Protein AF-A0A4P5VBB6-F1 (afdb_monomer_lite)

Structure (mmCIF, N/CA/C/O backbone):
data_AF-A0A4P5VBB6-F1
#
_entry.id   AF-A0A4P5VBB6-F1
#
loop_
_atom_site.group_PDB
_atom_site.id
_atom_site.type_symbol
_atom_site.label_atom_id
_atom_site.label_alt_id
_atom_site.label_comp_id
_atom_site.label_asym_id
_atom_site.label_entity_id
_atom_site.label_seq_id
_atom_site.pdbx_PDB_ins_code
_atom_site.Cartn_x
_atom_site.Cartn_y
_atom_site.Cartn_z
_atom_site.occupancy
_atom_site.B_iso_or_equiv
_atom_site.auth_seq_id
_atom_site.auth_comp_id
_atom_site.auth_asym_id
_atom_site.auth_atom_id
_atom_site.pdbx_PDB_model_num
ATOM 1 N N . MET A 1 1 ? -32.859 -52.613 -51.882 1.00 44.25 1 MET A N 1
ATOM 2 C CA . MET A 1 1 ? -33.575 -51.353 -52.202 1.00 44.25 1 MET A CA 1
ATOM 3 C C . MET A 1 1 ? -34.516 -51.112 -51.023 1.00 44.25 1 MET A C 1
ATOM 5 O O . MET A 1 1 ? -35.147 -52.081 -50.640 1.00 44.25 1 MET A O 1
ATOM 9 N N . PHE A 1 2 ? -34.603 -49.996 -50.298 1.00 40.34 2 PHE A N 1
ATOM 10 C CA . PHE A 1 2 ? -34.401 -48.560 -50.537 1.00 40.34 2 PHE A CA 1
ATOM 11 C C . PHE A 1 2 ? -33.929 -47.934 -49.198 1.00 40.34 2 PHE A C 1
ATOM 13 O O . PHE A 1 2 ? -34.347 -48.394 -48.144 1.00 40.34 2 PHE A O 1
ATOM 20 N N . ALA A 1 3 ? -32.850 -47.151 -49.181 1.00 44.38 3 ALA A N 1
ATOM 21 C CA . ALA A 1 3 ? -32.783 -45.685 -49.314 1.00 44.38 3 ALA A CA 1
ATOM 22 C C . ALA A 1 3 ? -33.074 -44.919 -48.005 1.00 44.38 3 ALA A C 1
ATOM 24 O O . ALA A 1 3 ? -34.106 -45.095 -47.368 1.00 44.38 3 ALA A O 1
ATOM 25 N N . ALA A 1 4 ? -32.112 -44.071 -47.636 1.00 47.97 4 ALA A N 1
ATOM 26 C CA . ALA A 1 4 ? -32.138 -43.150 -46.509 1.00 47.97 4 ALA A CA 1
ATOM 27 C C . ALA A 1 4 ? -32.987 -41.898 -46.795 1.00 47.97 4 ALA A C 1
ATOM 29 O O . ALA A 1 4 ? -33.012 -41.427 -47.927 1.00 47.97 4 ALA A O 1
ATOM 30 N N . ALA A 1 5 ? -33.577 -41.326 -45.744 1.00 48.03 5 ALA A N 1
ATOM 31 C CA . ALA A 1 5 ? -33.862 -39.898 -45.540 1.00 48.03 5 ALA A CA 1
ATOM 32 C C . ALA A 1 5 ? -34.379 -39.779 -44.089 1.00 48.03 5 ALA A C 1
ATOM 34 O O . ALA A 1 5 ? -35.210 -40.578 -43.680 1.00 48.03 5 ALA A O 1
ATOM 35 N N . GLY A 1 6 ? -33.873 -38.933 -43.195 1.00 38.03 6 GLY A N 1
ATOM 36 C CA . GLY A 1 6 ? -33.406 -37.569 -43.401 1.00 38.03 6 GLY A CA 1
ATOM 37 C C . GLY A 1 6 ? -34.558 -36.620 -43.064 1.00 38.03 6 GLY A C 1
ATOM 38 O O . GLY A 1 6 ? -35.570 -36.648 -43.751 1.00 38.03 6 GLY A O 1
ATOM 39 N N . GLY A 1 7 ? -34.399 -35.793 -42.027 1.00 38.53 7 GLY A N 1
ATOM 40 C CA . GLY A 1 7 ? -35.295 -34.659 -41.768 1.00 38.53 7 GLY A CA 1
ATOM 41 C C . GLY A 1 7 ? -35.893 -34.641 -40.368 1.00 38.53 7 GLY A C 1
ATOM 42 O O . GLY A 1 7 ? -37.027 -35.051 -40.164 1.00 38.53 7 GLY A O 1
ATOM 43 N N . ALA A 1 8 ? -35.114 -34.147 -39.406 1.00 43.09 8 ALA A N 1
ATOM 44 C CA . ALA A 1 8 ? -35.611 -33.740 -38.103 1.00 43.09 8 ALA A CA 1
ATOM 45 C C . ALA A 1 8 ? -36.422 -32.443 -38.251 1.00 43.09 8 ALA A C 1
ATOM 47 O O . ALA A 1 8 ? -35.883 -31.420 -38.675 1.00 43.09 8 ALA A O 1
ATOM 48 N N . ASP A 1 9 ? -37.698 -32.497 -37.880 1.00 45.19 9 ASP A N 1
ATOM 49 C CA . ASP A 1 9 ? -38.584 -31.344 -37.756 1.00 45.19 9 ASP A CA 1
ATOM 50 C C . ASP A 1 9 ? -38.203 -30.583 -36.475 1.00 45.19 9 ASP A C 1
ATOM 52 O O . ASP A 1 9 ? -38.546 -30.968 -35.354 1.00 45.19 9 ASP A O 1
ATOM 56 N N . ARG A 1 10 ? -37.355 -29.561 -36.620 1.00 53.25 10 ARG A N 1
ATOM 57 C CA . ARG A 1 10 ? -36.988 -28.661 -35.524 1.00 53.25 10 ARG A CA 1
ATOM 58 C C . ARG A 1 10 ? -37.874 -27.427 -35.598 1.00 53.25 10 ARG A C 1
ATOM 60 O O . ARG A 1 10 ? -37.588 -26.488 -36.336 1.00 53.25 10 ARG A O 1
ATOM 67 N N . GLY A 1 11 ? -38.930 -27.444 -34.787 1.00 45.34 11 GLY A N 1
ATOM 68 C CA . GLY A 1 11 ? -39.695 -26.255 -34.443 1.00 45.34 11 GLY A CA 1
ATOM 69 C C . GLY A 1 11 ? -38.769 -25.159 -33.915 1.00 45.34 11 GLY A C 1
ATOM 70 O O . GLY A 1 11 ? -38.030 -25.360 -32.950 1.00 45.34 11 GLY A O 1
ATOM 71 N N . TYR A 1 12 ? -38.804 -23.996 -34.561 1.00 45.66 12 TYR A N 1
ATOM 72 C CA . TYR A 1 12 ? -38.201 -22.780 -34.033 1.00 45.66 12 TYR A CA 1
ATOM 73 C C . TYR A 1 12 ? -39.124 -22.225 -32.948 1.00 45.66 12 TYR A C 1
ATOM 75 O O . TYR A 1 12 ? -40.102 -21.535 -33.229 1.00 45.66 12 TYR A O 1
ATOM 83 N N . ALA A 1 13 ? -38.824 -22.577 -31.700 1.00 54.12 13 ALA A N 1
ATOM 84 C CA . ALA A 1 13 ? -39.376 -21.915 -30.532 1.00 54.12 13 ALA A CA 1
ATOM 85 C C . ALA A 1 13 ? -38.573 -20.637 -30.238 1.00 54.12 13 ALA A C 1
ATOM 87 O O . ALA A 1 13 ? -37.346 -20.663 -30.166 1.00 54.12 13 ALA A O 1
ATOM 88 N N . MET A 1 14 ? -39.324 -19.543 -30.116 1.00 42.53 14 MET A N 1
ATOM 89 C CA . MET A 1 14 ? -39.070 -18.291 -29.396 1.00 42.53 14 MET A CA 1
ATOM 90 C C . MET A 1 14 ? -37.858 -18.309 -28.450 1.00 42.53 14 MET A C 1
ATOM 92 O O . MET A 1 14 ? -37.763 -19.204 -27.621 1.00 42.53 14 MET A O 1
ATOM 96 N N . THR A 1 15 ? -37.066 -17.235 -28.451 1.00 54.47 15 THR A N 1
ATOM 97 C CA . THR A 1 15 ? -36.972 -16.370 -27.261 1.00 54.47 15 THR A CA 1
ATOM 98 C C . THR A 1 15 ? -36.267 -15.067 -27.603 1.00 54.47 15 THR A C 1
ATOM 100 O O . THR A 1 15 ? -35.154 -15.044 -28.125 1.00 54.47 15 THR A O 1
ATOM 103 N N . GLU A 1 16 ? -36.986 -13.995 -27.302 1.00 46.84 16 GLU A N 1
ATOM 104 C CA . GLU A 1 16 ? -36.573 -12.605 -27.333 1.00 46.84 16 GLU A CA 1
ATOM 105 C C . GLU A 1 16 ? -35.329 -12.367 -26.473 1.00 46.84 16 GLU A C 1
ATOM 107 O O . GLU A 1 16 ? -35.026 -13.119 -25.544 1.00 46.84 16 GLU A O 1
ATOM 112 N N . GLY A 1 17 ? -34.603 -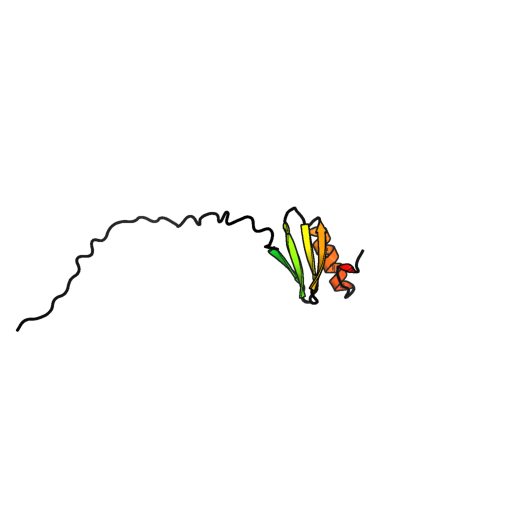11.305 -26.820 1.00 50.53 17 GLY A N 1
ATOM 113 C CA . GLY A 1 17 ? -33.384 -10.868 -26.161 1.00 50.53 17 GLY A CA 1
ATOM 114 C C . GLY A 1 17 ? -33.546 -10.745 -24.650 1.00 50.53 17 GLY A C 1
ATOM 115 O O . GLY A 1 17 ? -34.048 -9.749 -24.139 1.00 50.53 17 GLY A O 1
ATOM 116 N N . GLN A 1 18 ? -33.040 -11.745 -23.941 1.00 45.91 18 GLN A N 1
ATOM 117 C CA . GLN A 1 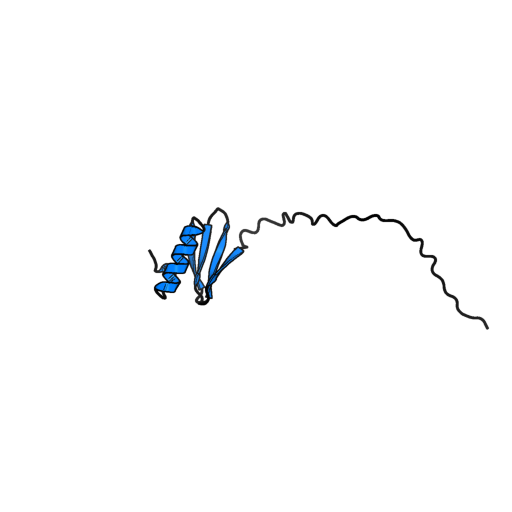18 ? -32.764 -11.668 -22.522 1.00 45.91 18 GLN A CA 1
ATOM 118 C C . GLN A 1 18 ? -31.249 -11.547 -22.385 1.00 45.91 18 GLN A C 1
ATOM 120 O O . GLN A 1 18 ? -30.518 -12.536 -22.386 1.00 45.91 18 GLN A O 1
ATOM 125 N N . GLU A 1 19 ? -30.772 -10.304 -22.327 1.00 53.38 19 GLU A N 1
ATOM 126 C CA . GLU A 1 19 ? -29.436 -10.001 -21.825 1.00 53.38 19 GLU A CA 1
ATOM 127 C C . GLU A 1 19 ? -29.281 -10.738 -20.487 1.00 53.38 19 GLU A C 1
ATOM 129 O O . GLU A 1 19 ? -30.127 -10.556 -19.598 1.00 53.38 19 GLU A O 1
ATOM 134 N N . PRO A 1 20 ? -28.281 -11.622 -20.320 1.00 44.53 20 PRO A N 1
ATOM 135 C CA . PRO A 1 20 ? -28.053 -12.225 -19.028 1.00 44.53 20 PRO A CA 1
ATOM 136 C C . PRO A 1 20 ? -27.618 -11.082 -18.122 1.00 44.53 20 PRO A C 1
ATOM 138 O O . PRO A 1 20 ? -26.467 -10.644 -18.160 1.00 44.53 20 PRO A O 1
ATOM 141 N N . ARG A 1 21 ? -28.555 -10.582 -17.306 1.00 54.47 21 ARG A N 1
ATOM 142 C CA . ARG A 1 21 ? -28.209 -9.841 -16.102 1.00 54.47 21 ARG A CA 1
ATOM 143 C C . ARG A 1 21 ? -27.257 -10.754 -15.361 1.00 54.47 21 ARG A C 1
ATOM 145 O O . ARG A 1 21 ? -27.681 -11.768 -14.806 1.00 54.47 21 ARG A O 1
ATOM 152 N N . ARG A 1 22 ? -25.963 -10.437 -15.448 1.00 54.25 22 ARG A N 1
ATOM 153 C CA . ARG A 1 22 ? -24.937 -11.114 -14.671 1.00 54.25 22 ARG A CA 1
ATOM 154 C C . ARG A 1 22 ? -25.477 -11.152 -13.246 1.00 54.25 22 ARG A C 1
ATOM 156 O O . ARG A 1 22 ? -25.860 -10.087 -12.748 1.00 54.25 22 ARG A O 1
ATOM 163 N N . PRO A 1 23 ? -25.596 -12.329 -12.614 1.00 43.28 23 PRO A N 1
ATOM 164 C CA . PRO A 1 23 ? -25.880 -12.339 -11.196 1.00 43.28 23 PRO A CA 1
ATOM 165 C C . PRO A 1 23 ? -24.798 -11.467 -10.558 1.00 43.28 23 PRO A C 1
ATOM 167 O O . PRO A 1 23 ? -23.612 -11.660 -10.835 1.00 43.28 23 PRO A O 1
ATOM 170 N N . MET A 1 24 ? -25.204 -10.448 -9.793 1.00 49.12 24 MET A N 1
ATOM 171 C CA . MET A 1 24 ? -24.282 -9.800 -8.871 1.00 49.12 24 MET A CA 1
ATOM 172 C C . MET A 1 24 ? -23.774 -10.933 -7.995 1.00 49.12 24 MET A C 1
ATOM 174 O O . MET A 1 24 ? -24.544 -11.490 -7.213 1.00 49.12 24 MET A O 1
ATOM 178 N N . GLN A 1 25 ? -22.537 -11.361 -8.241 1.00 49.72 25 GLN A N 1
ATOM 179 C CA . GLN A 1 25 ? -21.882 -12.397 -7.468 1.00 49.72 25 GLN A CA 1
ATOM 180 C C . GLN A 1 25 ? -21.697 -11.839 -6.058 1.00 49.72 25 GLN A C 1
ATOM 182 O O . GLN A 1 25 ? -20.662 -11.282 -5.718 1.00 49.72 25 GLN A O 1
ATOM 187 N N . PHE A 1 26 ? -22.729 -11.977 -5.230 1.00 52.38 26 PHE A N 1
ATOM 188 C CA . PHE A 1 26 ? -22.601 -12.024 -3.782 1.00 52.38 26 PHE A CA 1
ATOM 189 C C . PHE A 1 26 ? -22.030 -13.402 -3.430 1.00 52.38 26 PHE A C 1
ATOM 191 O O . PHE A 1 26 ? -22.682 -14.229 -2.801 1.00 52.38 26 PHE A O 1
ATOM 198 N N . GLU A 1 27 ? -20.835 -13.692 -3.936 1.00 46.62 27 GLU A N 1
ATOM 199 C CA . GLU A 1 27 ? -20.177 -14.976 -3.754 1.00 46.62 27 GLU A CA 1
ATOM 200 C C . GLU A 1 27 ? -19.265 -14.855 -2.528 1.00 46.62 27 GLU A C 1
ATOM 202 O O . GLU A 1 27 ? -18.116 -14.445 -2.615 1.00 46.62 27 GLU A O 1
ATOM 207 N N . ASN A 1 28 ? -19.837 -15.221 -1.381 1.00 44.31 28 ASN A N 1
ATOM 208 C CA . ASN A 1 28 ? -19.158 -15.787 -0.218 1.00 44.31 28 ASN A CA 1
ATOM 209 C C . ASN A 1 28 ? -18.092 -14.939 0.502 1.00 44.31 28 ASN A C 1
ATOM 211 O O . ASN A 1 28 ? -16.966 -14.745 0.055 1.00 44.31 28 ASN A O 1
ATOM 215 N N . THR A 1 29 ? -18.419 -14.593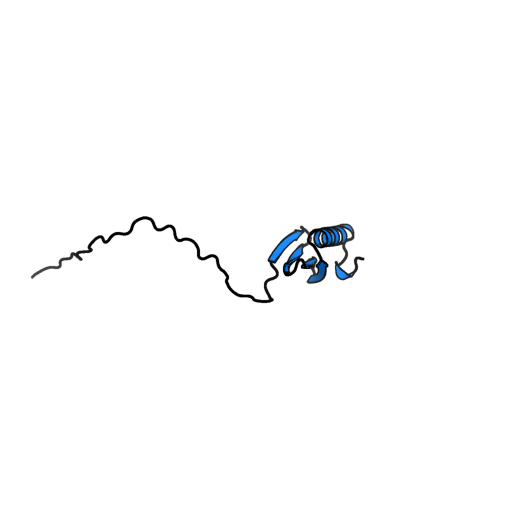 1.746 1.00 50.59 29 THR A N 1
ATOM 216 C CA . THR A 1 29 ? -17.503 -14.186 2.814 1.00 50.59 29 THR A CA 1
ATOM 217 C C . THR A 1 29 ? -16.415 -15.250 3.049 1.00 50.59 29 THR A C 1
ATOM 219 O O . THR A 1 29 ? -16.539 -16.101 3.927 1.00 50.59 29 THR A O 1
ATOM 222 N N . HIS A 1 30 ? -15.334 -15.217 2.269 1.00 51.94 30 HIS A N 1
ATOM 223 C CA . HIS A 1 30 ? -14.054 -15.842 2.607 1.00 51.94 30 HIS A CA 1
ATOM 224 C C . HIS A 1 30 ? -13.180 -14.770 3.264 1.00 51.94 30 HIS A C 1
ATOM 226 O O . HIS A 1 30 ? -12.864 -13.783 2.599 1.00 51.94 30 HIS A O 1
ATOM 232 N N . PRO A 1 31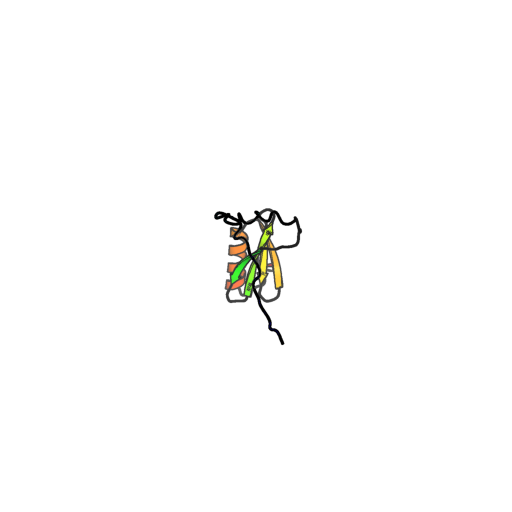 ? -12.713 -14.929 4.513 1.00 51.09 31 PRO A N 1
ATOM 233 C CA . PRO A 1 31 ? -11.767 -13.984 5.106 1.00 51.09 31 PRO A CA 1
ATOM 234 C C . PRO A 1 31 ? -10.338 -14.181 4.543 1.00 51.09 31 PRO A C 1
ATOM 236 O O . PRO A 1 31 ? -9.375 -14.183 5.300 1.00 51.09 31 PRO A O 1
ATOM 239 N N . GLN A 1 32 ? -10.191 -14.421 3.229 1.00 55.47 32 GLN A N 1
ATOM 240 C CA . GLN A 1 32 ? -8.939 -14.881 2.600 1.00 55.47 32 GLN A CA 1
ATOM 241 C C . GLN A 1 32 ? -8.574 -14.203 1.261 1.00 55.47 32 GLN A C 1
ATOM 243 O O . GLN A 1 32 ? -7.499 -14.478 0.735 1.00 55.47 32 GLN A O 1
ATOM 248 N N . ASN A 1 33 ? -9.403 -13.308 0.711 1.00 65.06 33 ASN A N 1
ATOM 249 C CA . ASN A 1 33 ? -9.120 -12.648 -0.572 1.00 65.06 33 ASN A CA 1
ATOM 250 C C . ASN A 1 33 ? -8.587 -11.231 -0.351 1.00 65.06 33 ASN A C 1
ATOM 252 O O . ASN A 1 33 ? -9.351 -10.270 -0.331 1.00 65.06 33 ASN A O 1
ATOM 256 N N . ALA A 1 34 ? -7.272 -11.113 -0.174 1.00 81.19 34 ALA A N 1
ATOM 257 C CA . ALA A 1 34 ? -6.600 -9.831 -0.326 1.00 81.19 34 ALA A CA 1
ATOM 258 C C . ALA A 1 34 ? -6.675 -9.421 -1.811 1.00 81.19 34 ALA A C 1
ATOM 260 O O . ALA A 1 34 ? -6.207 -10.162 -2.676 1.00 81.19 34 ALA A O 1
ATOM 261 N N . GLU A 1 35 ? -7.309 -8.291 -2.123 1.00 92.19 35 GLU A N 1
ATOM 262 C CA . GLU A 1 35 ? -7.449 -7.794 -3.497 1.00 92.19 35 GLU A CA 1
ATOM 263 C C . GLU A 1 35 ? -6.236 -6.939 -3.862 1.00 92.19 35 GLU A C 1
ATOM 265 O O . GLU A 1 35 ? -5.931 -5.973 -3.166 1.00 92.19 35 GLU A O 1
ATOM 270 N N . LEU A 1 36 ? -5.539 -7.263 -4.952 1.00 94.19 36 LEU A N 1
ATOM 271 C CA . LEU A 1 36 ? -4.411 -6.456 -5.416 1.00 94.19 36 LEU A CA 1
ATOM 272 C C . LEU A 1 36 ? -4.896 -5.073 -5.874 1.00 94.19 36 LEU A C 1
ATOM 274 O O . LEU A 1 36 ? -5.639 -4.958 -6.844 1.00 94.19 36 LEU A O 1
ATOM 278 N N . VAL A 1 37 ? -4.414 -4.024 -5.211 1.00 95.12 37 VAL A N 1
ATOM 279 C CA . VAL A 1 37 ? -4.725 -2.622 -5.526 1.00 95.12 37 VAL A CA 1
ATOM 280 C C . VAL A 1 37 ? -3.656 -2.017 -6.429 1.00 95.12 37 VAL A C 1
ATOM 282 O O . VAL A 1 37 ? -3.968 -1.311 -7.386 1.00 95.12 37 VAL A O 1
ATOM 285 N N . ALA A 1 38 ? -2.384 -2.271 -6.121 1.00 93.69 38 ALA A N 1
ATOM 286 C CA . ALA A 1 38 ? -1.259 -1.719 -6.866 1.00 93.69 38 ALA A CA 1
ATOM 287 C C . ALA A 1 38 ? -0.012 -2.597 -6.749 1.00 93.69 38 ALA A C 1
ATOM 289 O O . ALA A 1 38 ? 0.161 -3.333 -5.778 1.00 93.69 38 ALA A O 1
ATOM 290 N N . SER A 1 39 ? 0.888 -2.458 -7.720 1.00 93.88 39 SER A N 1
ATOM 291 C CA . SER A 1 39 ? 2.216 -3.069 -7.713 1.00 93.88 39 SER A CA 1
ATOM 292 C C . SER A 1 39 ? 3.272 -2.066 -8.171 1.00 93.88 39 SER A C 1
ATOM 294 O O . SER A 1 39 ? 3.030 -1.297 -9.104 1.00 93.88 39 SER A O 1
ATOM 296 N N . THR A 1 40 ? 4.453 -2.095 -7.565 1.00 87.38 40 THR A N 1
ATOM 297 C CA . THR A 1 40 ? 5.600 -1.267 -7.952 1.00 87.38 40 THR A CA 1
ATOM 298 C C . THR A 1 40 ? 6.542 -2.037 -8.891 1.00 87.38 40 THR A C 1
ATOM 300 O O . THR A 1 40 ? 6.564 -3.270 -8.880 1.00 87.38 40 THR A O 1
ATOM 303 N N . PRO A 1 41 ? 7.394 -1.349 -9.678 1.00 86.81 41 PRO A N 1
ATOM 304 C CA . PRO A 1 41 ? 8.380 -2.012 -10.537 1.00 86.81 41 PRO A CA 1
ATOM 305 C C . PRO A 1 41 ? 9.407 -2.888 -9.799 1.00 86.81 41 PRO A C 1
ATOM 307 O O . PRO A 1 41 ? 9.959 -3.799 -10.410 1.00 86.81 41 PRO A O 1
ATOM 310 N N . ARG A 1 42 ? 9.675 -2.642 -8.505 1.00 84.88 42 ARG A N 1
ATOM 311 C CA . ARG A 1 42 ? 10.559 -3.495 -7.683 1.00 84.88 42 ARG A CA 1
ATOM 312 C C . ARG A 1 42 ? 9.841 -4.707 -7.079 1.00 84.88 42 ARG A C 1
ATOM 314 O O . ARG A 1 42 ? 10.469 -5.480 -6.361 1.00 84.88 42 ARG A O 1
ATOM 321 N N . GLY A 1 43 ? 8.561 -4.898 -7.397 1.00 88.44 43 GLY A N 1
ATOM 322 C CA . GLY A 1 43 ? 7.780 -6.059 -6.978 1.00 88.44 43 GLY A CA 1
ATOM 323 C C . GLY A 1 43 ? 7.051 -5.883 -5.649 1.00 88.44 43 GLY A C 1
ATOM 324 O O . GLY A 1 43 ? 6.522 -6.863 -5.137 1.00 88.44 43 GLY A O 1
ATOM 325 N N . SER A 1 44 ? 6.994 -4.668 -5.097 1.00 90.31 44 SER A N 1
ATOM 326 C CA . SER A 1 44 ? 6.154 -4.394 -3.931 1.00 90.31 44 SER A CA 1
ATOM 327 C C . SER A 1 44 ? 4.681 -4.356 -4.339 1.00 90.31 44 SER A C 1
ATOM 329 O O . SER A 1 44 ? 4.351 -3.893 -5.431 1.00 90.31 44 SER A O 1
ATOM 331 N N . THR A 1 45 ? 3.786 -4.812 -3.472 1.00 95.62 45 THR A N 1
ATOM 332 C CA . THR A 1 45 ? 2.340 -4.857 -3.704 1.00 95.62 45 THR A CA 1
ATOM 333 C C . THR A 1 45 ? 1.584 -4.143 -2.595 1.00 95.62 45 THR A C 1
ATOM 335 O O . THR A 1 45 ? 2.015 -4.110 -1.445 1.00 95.62 45 THR A O 1
ATOM 338 N N . ILE A 1 46 ? 0.440 -3.565 -2.951 1.00 96.25 46 ILE A N 1
ATOM 339 C CA . ILE A 1 46 ? -0.565 -3.073 -2.011 1.00 96.25 46 ILE A CA 1
ATOM 340 C C . ILE A 1 46 ? -1.817 -3.906 -2.236 1.00 96.25 46 ILE A C 1
ATOM 342 O O . ILE A 1 46 ? -2.328 -3.959 -3.354 1.00 96.25 46 ILE A O 1
ATOM 346 N N . GLU A 1 47 ? -2.318 -4.530 -1.181 1.00 96.19 47 GLU A N 1
ATOM 347 C CA . GLU A 1 47 ? -3.486 -5.400 -1.219 1.00 96.19 47 GLU A CA 1
ATOM 348 C C . GLU A 1 47 ? -4.545 -4.897 -0.234 1.00 96.19 47 GLU A C 1
ATOM 350 O O . GLU A 1 47 ? -4.237 -4.614 0.922 1.00 96.19 47 GLU A O 1
ATOM 355 N N . ALA A 1 48 ? -5.800 -4.789 -0.661 1.00 95.06 48 ALA A N 1
ATOM 356 C CA . ALA A 1 48 ? -6.918 -4.497 0.224 1.00 95.06 48 ALA A CA 1
ATOM 357 C C . ALA A 1 48 ? -7.336 -5.786 0.937 1.00 95.06 48 ALA A C 1
ATOM 359 O O . ALA A 1 48 ? -7.712 -6.762 0.292 1.00 95.06 48 ALA A O 1
ATOM 360 N N . ILE A 1 49 ? -7.281 -5.794 2.269 1.00 94.50 49 ILE A N 1
ATOM 361 C CA . ILE A 1 49 ? -7.624 -6.973 3.086 1.00 94.50 49 ILE A CA 1
ATOM 362 C C . ILE A 1 49 ? -8.993 -6.841 3.776 1.00 94.50 49 ILE A C 1
ATOM 364 O O . ILE A 1 49 ? -9.404 -7.728 4.521 1.00 94.50 49 ILE A O 1
ATOM 368 N N . GLY A 1 50 ? -9.710 -5.749 3.501 1.00 89.94 50 GLY A N 1
ATOM 369 C CA . GLY A 1 50 ? -11.034 -5.447 4.044 1.00 89.94 50 GLY A CA 1
ATOM 370 C C . GLY A 1 50 ? -10.994 -4.539 5.275 1.00 89.94 50 GLY A C 1
ATOM 371 O O . GLY A 1 50 ? 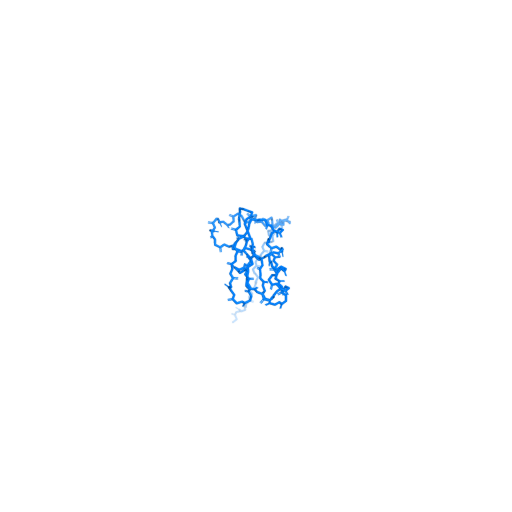-9.954 -4.347 5.897 1.00 89.94 50 GLY A O 1
ATOM 372 N N . GLY A 1 51 ? -12.143 -3.948 5.617 1.00 88.75 51 GLY A N 1
ATOM 373 C CA . GLY A 1 51 ? -12.279 -3.081 6.796 1.00 88.75 51 GLY A CA 1
ATOM 374 C C . GLY A 1 51 ? -11.355 -1.857 6.784 1.00 88.75 51 GLY A C 1
ATOM 375 O O . GLY A 1 51 ? -10.783 -1.533 7.819 1.00 88.75 51 GLY A O 1
ATOM 376 N N . ASP A 1 52 ? -11.168 -1.233 5.615 1.00 91.50 52 ASP A N 1
ATOM 377 C CA . ASP A 1 52 ? -10.238 -0.114 5.375 1.00 91.50 52 ASP A CA 1
ATOM 378 C C . ASP A 1 52 ? -8.766 -0.413 5.704 1.00 91.50 52 ASP A C 1
ATOM 380 O O . ASP A 1 52 ? -7.942 0.498 5.820 1.00 91.50 52 ASP A O 1
ATOM 384 N N . LEU A 1 53 ? -8.410 -1.692 5.830 1.00 95.56 53 LEU A N 1
ATOM 385 C CA . LEU A 1 53 ? -7.041 -2.137 6.023 1.00 95.56 53 LEU A CA 1
ATOM 386 C C . LEU A 1 53 ? -6.422 -2.556 4.694 1.00 95.56 53 LEU A C 1
ATOM 388 O O . LEU A 1 53 ? -7.048 -3.194 3.840 1.00 95.56 53 LEU A O 1
ATOM 392 N N . TYR A 1 54 ? -5.143 -2.232 4.573 1.00 96.31 54 TYR A N 1
ATOM 393 C CA . TYR A 1 54 ? -4.327 -2.541 3.416 1.00 96.31 54 TYR A CA 1
ATOM 394 C C . TYR A 1 54 ? -3.044 -3.216 3.874 1.00 96.31 54 TYR A C 1
ATOM 396 O O . TYR A 1 54 ? -2.461 -2.846 4.893 1.00 96.31 54 TYR A O 1
ATOM 404 N N . ARG A 1 55 ? -2.591 -4.203 3.111 1.00 96.38 55 ARG A N 1
ATOM 405 C CA . ARG A 1 55 ? -1.331 -4.905 3.313 1.00 96.38 55 ARG A CA 1
ATOM 406 C C . ARG A 1 55 ? -0.348 -4.472 2.239 1.00 96.38 55 ARG A C 1
ATOM 408 O O . ARG A 1 55 ? -0.630 -4.605 1.055 1.00 96.38 55 ARG A O 1
ATOM 415 N N . VAL A 1 56 ? 0.798 -3.956 2.661 1.00 96.25 56 VAL A N 1
ATOM 416 C CA . VAL A 1 56 ? 1.913 -3.619 1.779 1.00 96.25 56 VAL A CA 1
ATOM 417 C C . VAL A 1 56 ? 2.959 -4.706 1.918 1.00 96.25 56 VAL A C 1
ATOM 419 O O . VAL A 1 56 ? 3.475 -4.888 3.020 1.00 96.25 56 VAL A O 1
ATOM 422 N N . CYS A 1 57 ? 3.269 -5.409 0.836 1.00 95.00 57 CYS A N 1
ATOM 423 C CA . CYS A 1 57 ? 4.347 -6.389 0.791 1.00 95.00 57 CYS A CA 1
ATOM 424 C C . CYS A 1 57 ? 5.454 -5.903 -0.143 1.00 95.00 57 CYS A C 1
ATOM 426 O O . CYS A 1 57 ? 5.171 -5.214 -1.118 1.00 95.00 57 CYS A O 1
ATOM 428 N N . ASP A 1 58 ? 6.706 -6.250 0.126 1.00 93.06 58 ASP A N 1
ATOM 429 C CA . ASP A 1 58 ? 7.785 -6.082 -0.852 1.00 93.06 58 ASP A CA 1
ATOM 430 C C . ASP A 1 58 ? 7.960 -7.325 -1.743 1.00 93.06 58 ASP A C 1
ATOM 432 O O . ASP A 1 58 ? 7.320 -8.359 -1.539 1.00 93.06 58 ASP A O 1
ATOM 436 N N . GLY A 1 59 ? 8.874 -7.246 -2.716 1.00 87.94 59 GLY A N 1
ATOM 437 C CA . GLY A 1 59 ? 9.211 -8.375 -3.593 1.00 87.94 59 GLY A CA 1
ATOM 438 C C . GLY A 1 59 ? 9.869 -9.573 -2.888 1.00 87.94 59 GLY A C 1
ATOM 439 O O . GLY A 1 59 ? 10.024 -10.625 -3.503 1.00 87.94 59 GLY A O 1
ATOM 440 N N . SER A 1 60 ? 10.246 -9.433 -1.613 1.00 90.50 60 SER A N 1
ATOM 441 C CA . SER A 1 60 ? 10.768 -10.505 -0.754 1.00 90.50 60 SER A CA 1
ATOM 442 C C . SER A 1 60 ? 9.711 -11.057 0.213 1.00 90.50 60 SER A C 1
ATOM 444 O O . SER A 1 60 ? 10.046 -11.885 1.056 1.00 90.50 60 SER A O 1
ATOM 446 N N . HIS A 1 61 ? 8.448 -10.634 0.082 1.00 87.94 61 HIS A N 1
ATOM 447 C CA . HIS A 1 61 ? 7.317 -11.017 0.928 1.00 87.94 61 HIS A CA 1
ATOM 448 C C . HIS A 1 61 ? 7.377 -10.547 2.396 1.00 87.94 61 HIS A C 1
ATOM 450 O O . HIS A 1 61 ? 6.679 -11.122 3.234 1.00 87.94 61 HIS A O 1
ATOM 456 N N . HIS A 1 62 ? 8.129 -9.492 2.731 1.00 93.69 62 HIS A N 1
ATOM 457 C CA . HIS A 1 62 ? 7.938 -8.813 4.023 1.00 93.69 62 HIS A CA 1
ATOM 458 C C . HIS A 1 62 ? 6.730 -7.896 3.927 1.00 93.69 62 HIS A C 1
ATOM 460 O O . HIS A 1 62 ? 6.640 -7.097 2.991 1.00 93.69 62 HIS A O 1
ATOM 466 N N . CYS A 1 63 ? 5.809 -8.001 4.882 1.00 94.75 63 CYS A N 1
ATOM 467 C CA . CYS A 1 63 ? 4.484 -7.413 4.757 1.00 94.75 63 CYS A CA 1
ATOM 468 C C . CYS A 1 63 ? 4.093 -6.624 6.004 1.00 94.75 63 CYS A C 1
ATOM 470 O O . CYS A 1 63 ? 4.202 -7.101 7.130 1.00 94.75 63 CYS A O 1
ATOM 472 N N . ARG A 1 64 ? 3.514 -5.441 5.804 1.00 95.62 64 ARG A N 1
ATOM 473 C CA . ARG A 1 64 ? 2.955 -4.625 6.884 1.00 95.62 64 ARG A CA 1
ATOM 474 C C . ARG A 1 64 ? 1.521 -4.232 6.569 1.00 95.62 64 ARG A C 1
ATOM 476 O O . ARG A 1 64 ? 1.212 -3.796 5.464 1.00 95.62 64 ARG A O 1
ATOM 483 N N . THR A 1 65 ? 0.652 -4.376 7.563 1.00 96.06 65 THR A N 1
ATOM 484 C CA . THR A 1 65 ? -0.745 -3.941 7.474 1.00 96.06 65 THR A CA 1
ATOM 485 C C . THR A 1 65 ? -0.879 -2.530 8.027 1.00 96.06 65 THR A C 1
ATOM 487 O O . THR A 1 65 ? -0.382 -2.249 9.118 1.00 96.06 65 THR A O 1
ATOM 490 N N . VAL A 1 66 ? -1.563 -1.656 7.295 1.00 95.94 66 VAL A N 1
ATOM 491 C CA . VAL A 1 66 ? -1.820 -0.268 7.683 1.00 95.94 66 VAL A CA 1
ATOM 492 C C . VAL A 1 66 ? -3.277 0.117 7.413 1.00 95.94 66 VAL A C 1
ATOM 494 O O . VAL A 1 66 ? -3.898 -0.420 6.492 1.00 95.94 66 VAL A O 1
ATOM 497 N N . PRO A 1 67 ? -3.846 1.035 8.210 1.00 96.44 67 PRO A N 1
ATOM 498 C CA . PRO A 1 67 ? -5.163 1.586 7.935 1.00 96.44 67 PRO A CA 1
ATOM 499 C C . PRO A 1 67 ? -5.090 2.628 6.817 1.00 96.44 67 PRO A C 1
ATOM 501 O O . PRO A 1 67 ? -4.282 3.552 6.883 1.00 96.44 67 PRO A O 1
ATOM 504 N N . GLY A 1 68 ? -5.984 2.508 5.838 1.00 95.44 68 GLY A N 1
ATOM 505 C CA . GLY A 1 68 ? -6.161 3.471 4.758 1.00 95.44 68 GLY A CA 1
ATOM 506 C C . GLY A 1 68 ? -5.198 3.297 3.581 1.00 95.44 68 GLY A C 1
ATOM 507 O O . GLY A 1 68 ? -4.018 2.972 3.729 1.00 95.44 68 GLY A O 1
ATOM 508 N N . LEU A 1 69 ? -5.715 3.566 2.379 1.00 95.12 69 LEU A N 1
ATOM 509 C CA . LEU A 1 69 ? -4.953 3.437 1.136 1.00 95.12 69 LEU A CA 1
ATOM 510 C C . LEU A 1 69 ? -3.804 4.450 1.055 1.00 95.12 69 LEU A C 1
ATOM 512 O O . LEU A 1 69 ? -2.739 4.137 0.532 1.00 95.12 69 LEU A O 1
ATOM 516 N N . TRP A 1 70 ? -4.006 5.653 1.596 1.00 95.56 70 TRP A N 1
ATOM 517 C CA . TRP A 1 70 ? -2.989 6.704 1.601 1.00 95.56 70 TRP A CA 1
ATOM 518 C C . TRP A 1 70 ? -1.738 6.278 2.377 1.00 95.56 70 TRP A C 1
ATOM 520 O O . TRP A 1 70 ? -0.625 6.372 1.867 1.00 95.56 70 TRP A O 1
ATOM 530 N N . GLN A 1 71 ? -1.918 5.744 3.585 1.00 96.25 71 GLN A N 1
ATOM 531 C CA . GLN A 1 71 ? -0.828 5.234 4.413 1.00 96.25 71 GLN A CA 1
ATOM 532 C C . GLN A 1 71 ? -0.118 4.063 3.731 1.00 96.25 71 GLN A C 1
ATOM 534 O O . GLN A 1 71 ? 1.106 3.979 3.783 1.00 96.25 71 GLN A O 1
ATOM 539 N N . ALA A 1 72 ? -0.867 3.182 3.063 1.00 96.06 72 ALA A N 1
ATOM 540 C CA . ALA A 1 72 ? -0.290 2.075 2.307 1.00 96.06 72 ALA A CA 1
ATOM 541 C C . ALA A 1 72 ? 0.582 2.566 1.145 1.00 96.06 72 ALA A C 1
ATOM 543 O O . ALA A 1 72 ? 1.685 2.060 0.939 1.00 96.06 72 ALA A O 1
ATOM 544 N N . GLN A 1 73 ? 0.118 3.583 0.416 1.00 95.25 73 GLN A N 1
ATOM 545 C CA . GLN A 1 73 ? 0.867 4.183 -0.681 1.00 95.25 73 GLN A CA 1
ATOM 546 C C . GLN A 1 73 ? 2.135 4.885 -0.191 1.00 95.25 73 GLN A C 1
ATOM 548 O O . GLN A 1 73 ? 3.195 4.696 -0.784 1.00 95.25 73 GLN A O 1
ATOM 553 N N . GLU A 1 74 ? 2.047 5.645 0.900 1.00 95.88 74 GLU A N 1
ATOM 554 C CA . GLU A 1 74 ? 3.200 6.320 1.500 1.00 95.88 74 GLU A CA 1
ATOM 555 C C . GLU A 1 74 ? 4.243 5.307 1.990 1.00 95.88 74 GLU A C 1
ATOM 557 O O . GLU A 1 74 ? 5.431 5.441 1.697 1.00 95.88 74 GLU A O 1
ATOM 562 N N . LEU A 1 75 ? 3.802 4.237 2.657 1.00 95.25 75 LEU A N 1
ATOM 563 C CA . LEU A 1 75 ? 4.685 3.169 3.117 1.00 95.25 75 LEU A CA 1
ATOM 564 C C . LEU A 1 75 ? 5.380 2.459 1.947 1.00 95.25 75 LEU A C 1
ATOM 566 O O . LEU A 1 75 ? 6.594 2.255 1.984 1.00 95.25 75 LEU A O 1
ATOM 570 N N . ALA A 1 76 ? 4.631 2.113 0.894 1.00 93.62 76 ALA A N 1
ATOM 571 C CA . ALA A 1 76 ? 5.196 1.519 -0.314 1.00 93.62 76 ALA A CA 1
ATOM 572 C C . ALA A 1 76 ? 6.205 2.471 -0.974 1.00 93.62 76 ALA A C 1
ATOM 574 O O . ALA A 1 76 ? 7.304 2.059 -1.334 1.00 93.62 76 ALA A O 1
ATOM 575 N N . HIS A 1 77 ? 5.881 3.761 -1.073 1.00 92.88 77 HIS A N 1
ATOM 576 C CA . HIS A 1 77 ? 6.777 4.764 -1.639 1.00 92.88 77 HIS A CA 1
ATOM 577 C C . HIS A 1 77 ? 8.082 4.902 -0.839 1.00 92.88 77 HIS A C 1
ATOM 579 O O . HIS A 1 77 ? 9.166 4.922 -1.424 1.00 92.88 77 HIS A O 1
ATOM 585 N N . GLN A 1 78 ? 8.006 4.928 0.493 1.00 93.12 78 GLN A N 1
ATOM 586 C CA . GLN A 1 78 ? 9.182 4.981 1.363 1.00 93.12 78 GLN A CA 1
ATOM 587 C C . GLN A 1 78 ? 10.037 3.711 1.265 1.00 93.12 78 GLN A C 1
ATOM 589 O O . GLN A 1 78 ? 11.266 3.810 1.222 1.00 93.12 78 GLN A O 1
ATOM 594 N N . ALA A 1 79 ? 9.412 2.534 1.171 1.00 91.56 79 ALA A N 1
ATOM 595 C CA . ALA A 1 79 ? 10.105 1.260 0.957 1.00 91.56 79 ALA A CA 1
ATOM 596 C C . ALA A 1 79 ? 10.860 1.240 -0.378 1.00 91.56 79 ALA A C 1
ATOM 598 O O . ALA A 1 79 ? 11.999 0.761 -0.457 1.00 91.56 79 ALA A O 1
ATOM 599 N N . GLU A 1 80 ? 10.263 1.831 -1.415 1.00 89.12 80 GLU A N 1
ATOM 600 C CA . GLU A 1 80 ? 10.905 2.012 -2.711 1.00 89.12 80 GLU A CA 1
ATOM 601 C C . GLU A 1 80 ? 12.089 2.979 -2.650 1.00 89.12 80 GLU A C 1
ATOM 603 O O . GLU A 1 80 ? 13.183 2.620 -3.075 1.00 89.12 80 GLU A O 1
ATOM 608 N N . LEU A 1 81 ? 11.909 4.170 -2.073 1.00 91.31 81 LEU A N 1
ATOM 609 C CA . LEU A 1 81 ? 12.956 5.196 -2.005 1.00 91.31 81 LEU A CA 1
ATOM 610 C C . LEU A 1 81 ? 14.149 4.792 -1.133 1.00 91.31 81 LEU A C 1
ATOM 612 O O . LEU A 1 81 ? 15.292 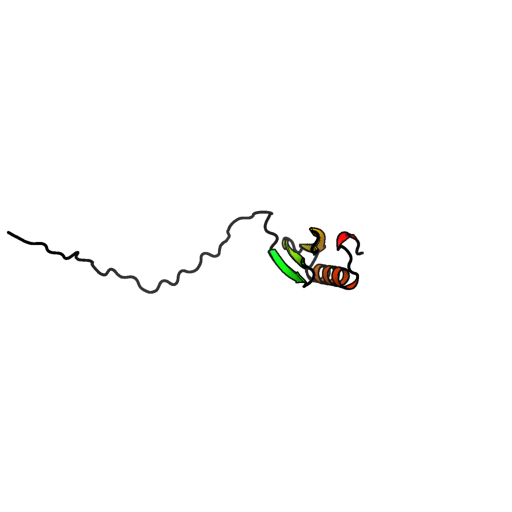5.111 -1.456 1.00 91.31 81 LEU A O 1
ATOM 616 N N . GLN A 1 82 ? 13.890 4.129 -0.006 1.00 90.62 82 GLN A N 1
ATOM 617 C CA . GLN A 1 82 ? 14.930 3.760 0.956 1.00 90.62 82 GLN A CA 1
ATOM 618 C C . GLN A 1 82 ? 15.529 2.378 0.685 1.00 90.62 82 GLN A C 1
ATOM 620 O O . GLN A 1 82 ? 16.479 1.989 1.365 1.00 90.62 82 GLN A O 1
ATOM 625 N N . HIS A 1 83 ? 14.977 1.631 -0.277 1.00 88.19 83 HIS A N 1
ATOM 626 C CA . HIS A 1 83 ? 15.305 0.228 -0.523 1.00 88.19 83 HIS A CA 1
ATOM 627 C C . HIS A 1 83 ? 15.218 -0.633 0.752 1.00 88.19 83 HIS A C 1
ATOM 629 O O . HIS A 1 83 ? 16.085 -1.470 1.007 1.00 88.19 83 HIS A O 1
ATOM 635 N N . ARG A 1 84 ? 14.179 -0.411 1.566 1.00 88.50 84 ARG A N 1
ATOM 636 C CA . ARG A 1 84 ? 13.949 -1.110 2.842 1.00 88.50 84 ARG A CA 1
ATOM 637 C C . ARG A 1 84 ? 12.652 -1.903 2.826 1.00 88.50 84 ARG A C 1
ATOM 639 O O . ARG A 1 84 ? 11.767 -1.634 2.020 1.00 88.50 84 ARG A O 1
ATOM 646 N N . HIS A 1 85 ? 12.551 -2.855 3.746 1.00 90.81 85 HIS A N 1
ATOM 647 C CA . HIS A 1 85 ? 11.343 -3.647 3.940 1.00 90.81 85 HIS A CA 1
ATOM 648 C C . HIS A 1 85 ? 10.267 -2.816 4.664 1.00 90.81 85 HIS A C 1
ATOM 650 O O . HIS A 1 85 ? 10.607 -2.029 5.555 1.00 90.81 85 HIS A O 1
ATOM 656 N N . PRO A 1 86 ? 8.974 -2.989 4.339 1.00 88.94 86 PRO A N 1
ATOM 657 C CA . PRO A 1 86 ? 7.888 -2.185 4.911 1.00 88.94 86 PRO A CA 1
ATOM 658 C C . PRO A 1 86 ? 7.765 -2.314 6.440 1.00 88.94 86 PRO A C 1
ATOM 660 O O . PRO A 1 86 ? 7.323 -1.382 7.109 1.00 88.94 86 PRO A O 1
ATOM 663 N N . GLU A 1 87 ? 8.204 -3.435 7.013 1.00 90.00 87 GLU A N 1
ATOM 664 C CA . GLU A 1 87 ? 8.238 -3.688 8.462 1.00 90.00 87 GLU A CA 1
ATOM 665 C C . GLU A 1 87 ? 9.305 -2.864 9.212 1.00 90.00 87 GLU A C 1
ATOM 667 O O . GLU A 1 87 ? 9.225 -2.711 10.427 1.00 90.00 87 GLU A O 1
ATOM 672 N N . GLN A 1 88 ? 10.308 -2.331 8.503 1.00 89.06 88 GLN A N 1
ATOM 673 C CA . GLN A 1 88 ? 11.435 -1.577 9.075 1.00 89.06 88 GLN A CA 1
ATOM 674 C C . GLN A 1 88 ? 11.240 -0.057 9.015 1.00 89.06 88 GLN A C 1
ATOM 676 O O . GLN A 1 88 ? 12.094 0.701 9.484 1.00 89.06 88 GLN A O 1
ATOM 681 N N . LEU A 1 89 ? 10.164 0.390 8.373 1.00 84.75 89 LEU A N 1
ATOM 682 C CA . LEU A 1 89 ? 9.813 1.797 8.246 1.00 84.75 89 LEU A CA 1
ATOM 683 C C . LEU A 1 89 ? 8.963 2.232 9.448 1.00 84.75 89 LEU A C 1
ATOM 685 O O . LEU A 1 89 ? 8.283 1.388 10.033 1.00 84.75 89 LEU A O 1
ATOM 689 N N . PRO A 1 90 ? 9.022 3.514 9.849 1.00 75.69 90 PRO A N 1
ATOM 690 C CA . PRO A 1 90 ? 8.218 4.037 10.954 1.00 75.69 90 PRO A CA 1
ATOM 691 C C . PRO A 1 90 ? 6.708 3.842 10.729 1.00 75.69 90 PRO A C 1
ATOM 693 O O . PRO A 1 90 ? 6.264 3.760 9.563 1.00 75.69 90 PRO A O 1
#

Sequence (90 aa):
MFAAAGGADRGYAMTEGQEPRRPMQFENTHPQNAELVASTPRGSTIEAIGGDLYRVCDGSHHCRTVPGLWQAQELAHQAELQHRHPEQLP

pLDDT: mean 76.06, std 21.63, range [38.03, 96.44]

Secondary structure (DSSP, 8-state):
------------------------------TT-PEEEEE-TTS-EEEEEETTEEEEE-TT--EEEEESHHHHHHHHHHHHHHT--GGG--

Radius of gyration: 26.92 Å; chains: 1; bounding box: 55×58×63 Å

Foldseek 3Di:
DDDDDDDDPDDDDDDDDDDPPPPPCPPDDDLPDFAWPDADPQGWTWTHSDPQKIWIAGNVGQIDIDHHPVVNVVLNVCCVVVVHTSVPDD